Protein AF-Q2VKU1-F1 (afdb_monomer)

Solvent-accessible surface area (backbone atoms only — not comparable to full-atom values): 5567 Å² total; per-residue (Å²): 127,55,73,66,56,50,52,52,38,51,50,53,50,49,55,37,50,54,56,52,56,70,45,48,63,61,50,52,50,54,45,31,58,66,65,67,60,73,73,93,64,79,72,86,67,44,77,66,55,46,51,50,52,53,50,53,51,53,54,50,36,69,74,31,55,71,44,38,54,50,47,52,52,52,50,49,66,61,47,48,60,44,51,47,58,34,51,81,67,66,58,52,89,68,90,126

pLDDT: mean 85.52, std 9.32, range [43.25, 94.88]

Organism: Drosophila mojavensis (NCBI:txid7230)

Sequence (96 aa):
LTIDGILDCVQVASESGSSLAGLAIPELKNTAACMNFVPDEANNLDPKKLVEVIYKFVQRLFEKQKCLVASIGRIHVAVLPALQGLLDKNCLPGKR

Mean predicted aligned error: 6.8 Å

Nearest PDB structures (foldseek):
  4dci-assembly1_B  TM=3.030E-01  e=2.863E+00  Parasynechococcus marenigrum WH 8102
  8hvj-assembly1_B-2  TM=3.063E-01  e=9.043E+00  Escherichia coli K-12

Structure (mmCIF, N/CA/C/O backbone):
data_AF-Q2VKU1-F1
#
_entry.id   AF-Q2VKU1-F1
#
loop_
_atom_site.group_PDB
_atom_site.id
_atom_site.type_symbol
_atom_site.label_atom_id
_atom_site.label_alt_id
_atom_site.label_comp_id
_atom_site.label_asym_id
_atom_site.label_entity_id
_atom_site.label_seq_id
_atom_site.pdbx_PDB_ins_code
_atom_site.Cartn_x
_atom_site.Cartn_y
_atom_site.Cartn_z
_atom_site.occupancy
_atom_site.B_iso_or_equiv
_atom_site.auth_seq_id
_atom_site.auth_comp_id
_atom_site.auth_asym_id
_atom_site.auth_atom_id
_atom_site.pdbx_PDB_model_num
ATOM 1 N N . LEU A 1 1 ? 22.146 6.239 -20.219 1.00 62.78 1 LEU A N 1
ATOM 2 C CA . LEU A 1 1 ? 20.848 6.049 -20.895 1.00 62.78 1 LEU A CA 1
ATOM 3 C C . LEU A 1 1 ? 20.791 7.004 -22.075 1.00 62.78 1 LEU A C 1
ATOM 5 O O . LEU A 1 1 ? 21.119 8.172 -21.896 1.00 62.78 1 LEU A O 1
ATOM 9 N N . THR A 1 2 ? 20.470 6.500 -23.264 1.00 83.44 2 THR A N 1
ATOM 10 C CA . THR A 1 2 ? 20.097 7.328 -24.423 1.00 83.44 2 THR A CA 1
ATOM 11 C C . THR A 1 2 ? 18.694 7.905 -24.206 1.00 83.44 2 THR A C 1
ATOM 13 O O . THR A 1 2 ? 17.997 7.467 -23.290 1.00 83.44 2 THR A O 1
ATOM 16 N N . ILE A 1 3 ? 18.267 8.869 -25.030 1.00 84.06 3 ILE A N 1
ATOM 17 C CA . ILE A 1 3 ? 16.888 9.389 -24.983 1.00 84.06 3 ILE A CA 1
ATOM 18 C C . ILE A 1 3 ? 15.879 8.245 -25.163 1.00 84.06 3 ILE A C 1
ATOM 20 O O . ILE A 1 3 ? 14.952 8.138 -24.366 1.00 84.06 3 ILE A O 1
ATOM 24 N N . ASP A 1 4 ? 16.121 7.339 -26.111 1.00 85.25 4 ASP A N 1
ATOM 25 C CA . ASP A 1 4 ? 15.259 6.171 -26.338 1.00 85.25 4 ASP A CA 1
ATOM 26 C C . ASP A 1 4 ? 15.183 5.261 -25.105 1.00 85.25 4 ASP A C 1
ATOM 28 O O . ASP A 1 4 ? 14.100 4.868 -24.690 1.00 85.25 4 ASP A O 1
ATOM 32 N N . GLY A 1 5 ? 16.312 5.021 -24.427 1.00 83.94 5 GLY A N 1
ATOM 33 C CA . GLY A 1 5 ? 16.318 4.235 -23.191 1.00 83.94 5 GLY A CA 1
ATOM 34 C C . GLY A 1 5 ? 15.567 4.906 -22.034 1.00 83.94 5 GLY A C 1
ATOM 35 O O . GLY A 1 5 ? 14.991 4.220 -21.195 1.00 83.94 5 GLY A O 1
ATOM 36 N N . ILE A 1 6 ? 15.542 6.244 -21.974 1.00 85.56 6 ILE A N 1
ATOM 37 C CA . ILE A 1 6 ? 14.717 6.972 -20.996 1.00 85.56 6 ILE A CA 1
ATOM 38 C C . ILE A 1 6 ? 13.232 6.789 -21.325 1.00 85.56 6 ILE A C 1
ATOM 40 O O . ILE A 1 6 ? 12.444 6.521 -20.419 1.00 85.56 6 ILE A O 1
ATOM 44 N N . LEU A 1 7 ? 12.852 6.914 -22.598 1.00 88.75 7 LEU A N 1
ATOM 45 C CA . LEU A 1 7 ? 11.466 6.751 -23.042 1.00 88.75 7 LEU A CA 1
ATOM 46 C C . LEU A 1 7 ? 10.954 5.324 -22.804 1.00 88.75 7 LEU A C 1
ATOM 48 O O . LEU A 1 7 ? 9.851 5.165 -22.285 1.00 88.75 7 LEU A O 1
ATOM 52 N N . ASP A 1 8 ? 11.774 4.306 -23.066 1.00 89.00 8 ASP A N 1
ATOM 53 C CA . ASP A 1 8 ? 11.452 2.909 -22.757 1.00 89.00 8 ASP A CA 1
ATOM 54 C C . ASP A 1 8 ? 11.192 2.706 -21.258 1.00 89.00 8 ASP A C 1
ATOM 56 O O . ASP A 1 8 ? 10.234 2.040 -20.862 1.00 89.00 8 ASP A O 1
ATOM 60 N N . CYS A 1 9 ? 12.004 3.325 -20.399 1.00 89.31 9 CYS A N 1
ATOM 61 C CA . CYS A 1 9 ? 11.799 3.255 -18.956 1.00 89.31 9 CYS A CA 1
ATOM 62 C C . CYS A 1 9 ? 10.524 3.957 -18.493 1.00 89.31 9 CYS A C 1
ATOM 64 O O . CYS A 1 9 ? 9.835 3.451 -17.606 1.00 89.31 9 CYS A O 1
ATOM 66 N N . VAL A 1 10 ? 10.183 5.095 -19.099 1.00 90.56 10 VAL A N 1
ATOM 67 C CA . VAL A 1 10 ? 8.911 5.781 -18.840 1.00 90.56 10 VAL A CA 1
ATOM 68 C C . VAL A 1 10 ? 7.734 4.905 -19.266 1.00 90.56 10 VAL A C 1
ATOM 70 O O . VAL A 1 10 ? 6.771 4.786 -18.508 1.00 90.56 10 VAL A O 1
ATOM 73 N N . GLN A 1 11 ? 7.824 4.246 -20.422 1.00 90.31 11 GLN A N 1
ATOM 74 C CA . GLN A 1 11 ? 6.787 3.340 -20.912 1.00 90.31 11 GLN A CA 1
ATOM 75 C C . GLN A 1 11 ? 6.561 2.175 -19.937 1.00 90.31 11 GLN A C 1
ATOM 77 O O . GLN A 1 11 ? 5.439 1.958 -19.480 1.00 90.31 11 GLN A O 1
ATOM 82 N N . VAL A 1 12 ? 7.633 1.486 -19.532 1.00 89.56 12 VAL A N 1
ATOM 83 C CA . VAL A 1 12 ? 7.569 0.353 -18.591 1.00 89.56 12 VAL A CA 1
ATOM 84 C C . VAL A 1 12 ? 7.031 0.786 -17.224 1.00 89.56 12 VAL A C 1
ATOM 86 O O . VAL A 1 12 ? 6.212 0.084 -16.623 1.00 89.56 12 VAL A O 1
ATOM 89 N N . ALA A 1 13 ? 7.453 1.953 -16.729 1.00 88.19 13 ALA A N 1
ATOM 90 C CA . ALA A 1 13 ? 6.940 2.515 -15.483 1.00 88.19 13 ALA A CA 1
ATOM 91 C C . ALA A 1 13 ? 5.448 2.848 -15.584 1.00 88.19 13 ALA A C 1
ATOM 93 O O . ALA A 1 13 ? 4.697 2.561 -14.651 1.00 88.19 13 ALA A O 1
ATOM 94 N N . SER A 1 14 ? 5.006 3.413 -16.710 1.00 89.81 14 SER A N 1
ATOM 95 C CA . SER A 1 14 ? 3.599 3.742 -16.929 1.00 89.81 14 SER A CA 1
ATOM 96 C C . SER A 1 14 ? 2.732 2.490 -16.987 1.00 89.81 14 SER A C 1
ATOM 98 O O . SER A 1 14 ? 1.701 2.442 -16.324 1.00 89.81 14 SER A O 1
ATOM 100 N N . GLU A 1 15 ? 3.144 1.466 -17.734 1.00 89.56 15 GLU A N 1
ATOM 101 C CA . GLU A 1 15 ? 2.417 0.194 -17.828 1.00 89.56 15 GLU A CA 1
ATOM 102 C C . GLU A 1 15 ? 2.302 -0.483 -16.457 1.00 89.56 15 GLU A C 1
ATOM 104 O O . GLU A 1 15 ? 1.217 -0.901 -16.039 1.00 89.56 15 GLU A O 1
ATOM 109 N N . SER A 1 16 ? 3.410 -0.511 -15.715 1.00 86.00 16 SER A N 1
ATOM 110 C CA . SER A 1 16 ? 3.460 -1.047 -14.355 1.00 86.00 16 SER A CA 1
ATOM 111 C C . SER A 1 16 ? 2.554 -0.264 -13.401 1.00 86.00 16 SER A C 1
ATOM 113 O O . SER A 1 16 ? 1.787 -0.854 -12.639 1.00 86.00 16 SER A O 1
ATOM 115 N N . GLY A 1 17 ? 2.597 1.070 -13.467 1.00 85.25 17 GLY A N 1
ATOM 116 C CA . GLY A 1 17 ? 1.753 1.954 -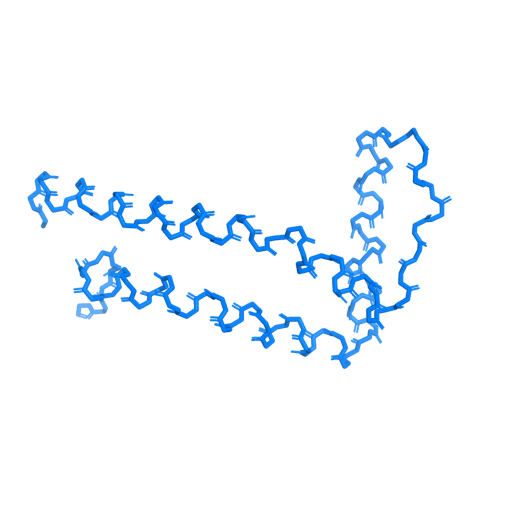12.667 1.00 85.25 17 GLY A CA 1
ATOM 117 C C . GLY A 1 17 ? 0.266 1.773 -12.968 1.00 85.25 17 GLY A C 1
ATOM 118 O O . GLY A 1 17 ? -0.535 1.671 -12.041 1.00 85.25 17 GLY A O 1
ATOM 119 N N . SER A 1 18 ? -0.110 1.662 -14.245 1.00 86.31 18 SER A N 1
ATOM 120 C CA . SER A 1 18 ? -1.493 1.409 -14.664 1.00 86.31 18 SER A CA 1
ATOM 121 C C . SER A 1 18 ? -2.004 0.047 -14.192 1.00 86.31 18 SER A C 1
ATOM 123 O O . SER A 1 18 ? -3.130 -0.044 -13.702 1.00 86.31 18 SER A O 1
ATOM 125 N N . SER A 1 19 ? -1.176 -0.997 -14.277 1.00 84.62 19 SER A N 1
ATOM 126 C CA . SER A 1 19 ? -1.514 -2.329 -13.762 1.00 84.62 19 SER A CA 1
ATOM 127 C C . SER A 1 19 ? -1.770 -2.299 -12.248 1.00 84.62 19 SER A C 1
ATOM 129 O O . SER A 1 19 ? -2.813 -2.757 -11.775 1.00 84.62 19 SER A O 1
ATOM 131 N N . LEU A 1 20 ? -0.876 -1.659 -11.484 1.00 85.50 20 LEU A N 1
ATOM 132 C CA . LEU A 1 20 ? -1.025 -1.489 -10.035 1.00 85.50 20 LEU A CA 1
ATOM 133 C C . LEU A 1 20 ? -2.247 -0.641 -9.660 1.00 85.50 20 LEU A C 1
ATOM 135 O O . LEU A 1 20 ? -2.952 -0.967 -8.703 1.00 85.50 20 LEU A O 1
ATOM 139 N N . ALA A 1 21 ? -2.538 0.417 -10.421 1.00 84.62 21 ALA A N 1
ATOM 140 C CA . ALA A 1 21 ? -3.718 1.250 -10.203 1.00 84.62 21 ALA A CA 1
ATOM 141 C C . ALA A 1 21 ? -5.018 0.433 -10.310 1.00 84.62 21 ALA A C 1
ATOM 143 O O . ALA A 1 21 ? -5.933 0.630 -9.508 1.00 84.62 21 ALA A O 1
ATOM 144 N N . GLY A 1 22 ? -5.073 -0.538 -11.230 1.00 85.88 22 GLY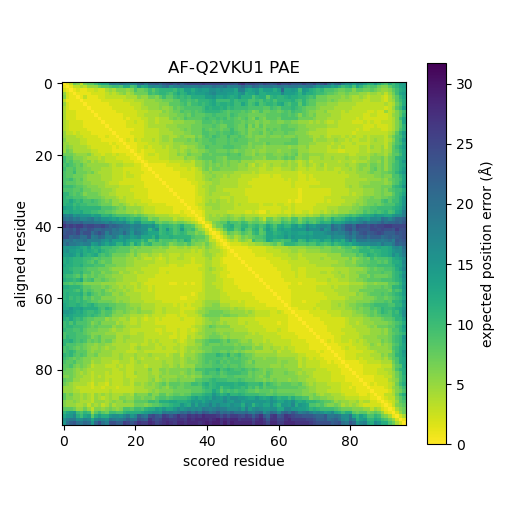 A N 1
ATOM 145 C CA . GLY A 1 22 ? -6.203 -1.463 -11.366 1.00 85.88 22 GLY A CA 1
ATOM 146 C C . GLY A 1 22 ? -6.446 -2.342 -10.131 1.00 85.88 22 GLY A C 1
ATOM 147 O O . GLY A 1 22 ? -7.578 -2.758 -9.881 1.00 85.88 22 GLY A O 1
ATOM 148 N N . LEU A 1 23 ? -5.414 -2.582 -9.319 1.00 86.75 23 LEU A N 1
ATOM 149 C CA . LEU A 1 23 ? -5.491 -3.408 -8.112 1.00 86.75 23 LEU A CA 1
ATOM 150 C C . LEU A 1 23 ? -5.854 -2.608 -6.853 1.00 86.75 23 LEU A C 1
ATOM 152 O O . LEU A 1 23 ? -6.308 -3.192 -5.870 1.00 86.75 23 LEU A O 1
ATOM 156 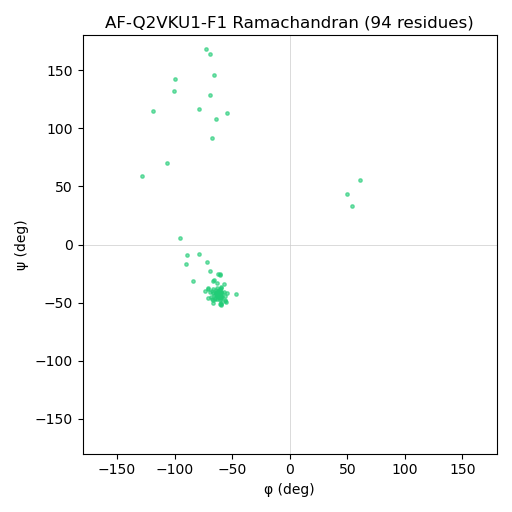N N . ALA A 1 24 ? -5.727 -1.279 -6.873 1.00 85.00 24 ALA A N 1
ATOM 157 C CA . ALA A 1 24 ? -5.897 -0.449 -5.681 1.00 85.00 24 ALA A CA 1
ATOM 158 C C . ALA A 1 24 ? -7.297 -0.569 -5.045 1.00 85.00 24 ALA A C 1
ATOM 160 O O . ALA A 1 24 ? -7.418 -0.767 -3.836 1.00 85.00 24 ALA A O 1
ATOM 161 N N . ILE A 1 25 ? -8.369 -0.488 -5.845 1.00 87.31 25 ILE A N 1
ATOM 162 C CA . ILE A 1 25 ? -9.749 -0.559 -5.328 1.00 87.31 25 ILE A CA 1
ATOM 163 C C . ILE A 1 25 ? -10.082 -1.949 -4.754 1.00 87.31 25 ILE A C 1
ATOM 165 O O . ILE A 1 25 ? -10.583 -2.007 -3.626 1.00 87.31 25 ILE A O 1
ATOM 169 N N . PRO A 1 26 ? -9.841 -3.068 -5.469 1.00 89.25 26 PRO A N 1
ATOM 170 C CA . PRO A 1 26 ? -10.021 -4.406 -4.906 1.00 89.25 26 PRO A CA 1
ATOM 171 C C . PRO A 1 26 ? -9.246 -4.614 -3.603 1.00 89.25 26 PRO A C 1
ATOM 173 O O . PRO A 1 26 ? -9.793 -5.152 -2.641 1.00 89.25 26 PRO A O 1
ATOM 176 N N . GLU A 1 27 ? -8.007 -4.126 -3.534 1.00 88.69 27 GLU A N 1
ATOM 177 C CA . GLU A 1 27 ? -7.176 -4.262 -2.341 1.00 88.69 27 GLU A CA 1
ATOM 178 C C . GLU A 1 27 ? -7.714 -3.479 -1.145 1.00 88.69 27 GLU A C 1
ATOM 180 O O . GLU A 1 27 ? -7.774 -4.012 -0.031 1.00 88.69 27 GLU A O 1
ATOM 185 N N . LEU A 1 28 ? -8.190 -2.252 -1.364 1.00 89.00 28 LEU A N 1
ATOM 186 C CA . LEU A 1 28 ? -8.862 -1.473 -0.324 1.00 89.00 28 LEU A CA 1
ATOM 187 C C . LEU A 1 28 ? -10.122 -2.183 0.183 1.00 89.00 28 LEU A C 1
ATOM 189 O O . LEU A 1 28 ? -10.327 -2.254 1.394 1.00 89.00 28 LEU A O 1
ATOM 193 N N . LYS A 1 29 ? -10.926 -2.775 -0.711 1.00 90.31 29 LYS A N 1
ATOM 194 C CA . LYS A 1 29 ? -12.118 -3.555 -0.334 1.00 90.31 29 LYS A CA 1
ATOM 195 C C . LYS A 1 29 ? -11.760 -4.795 0.485 1.00 90.31 29 LYS A C 1
ATOM 197 O O . LYS A 1 29 ? -12.359 -5.018 1.533 1.00 90.31 29 LYS A O 1
ATOM 202 N N . ASN A 1 30 ? -10.765 -5.568 0.051 1.00 91.69 30 ASN A N 1
ATOM 203 C CA . ASN A 1 30 ? -10.291 -6.755 0.770 1.00 91.69 30 ASN A CA 1
ATOM 204 C C . ASN A 1 30 ? -9.773 -6.398 2.168 1.00 91.69 30 ASN A C 1
ATOM 206 O O . ASN A 1 30 ? -10.054 -7.086 3.152 1.00 91.69 30 ASN A O 1
ATOM 210 N N . THR A 1 31 ? -9.038 -5.292 2.260 1.00 92.88 31 THR A N 1
ATOM 211 C CA . THR A 1 31 ? -8.488 -4.785 3.518 1.00 92.88 31 THR A CA 1
ATOM 212 C C . THR A 1 31 ? -9.607 -4.312 4.446 1.00 92.88 31 THR A C 1
ATOM 214 O O . THR A 1 31 ? -9.647 -4.728 5.605 1.00 92.88 31 THR A O 1
ATOM 217 N N . ALA A 1 32 ? -10.568 -3.536 3.931 1.00 92.81 32 ALA A N 1
ATOM 218 C CA . ALA A 1 32 ? -11.759 -3.108 4.667 1.00 92.81 32 ALA A CA 1
ATOM 219 C C . ALA A 1 32 ? -12.549 -4.306 5.216 1.00 92.81 32 ALA A C 1
ATOM 221 O O . ALA A 1 32 ? -12.860 -4.346 6.407 1.00 92.81 32 ALA A O 1
ATOM 222 N N . ALA A 1 33 ? -12.808 -5.306 4.368 1.00 93.56 33 ALA A N 1
ATOM 223 C CA . ALA A 1 33 ? -13.535 -6.516 4.736 1.00 93.56 33 ALA A CA 1
ATOM 224 C C . ALA A 1 33 ? -12.812 -7.307 5.834 1.00 93.56 33 ALA A C 1
ATOM 226 O O . ALA A 1 33 ? -13.431 -7.682 6.825 1.00 93.56 33 ALA A O 1
ATOM 227 N N . CYS A 1 34 ? -11.491 -7.492 5.726 1.00 94.75 34 CYS A N 1
ATOM 228 C CA . CYS A 1 34 ? -10.706 -8.175 6.759 1.00 94.75 34 CYS A CA 1
ATOM 229 C C . CYS A 1 34 ? -10.843 -7.501 8.133 1.00 94.75 34 CYS A C 1
ATOM 231 O O . CYS A 1 34 ? -10.960 -8.164 9.165 1.00 94.75 34 CYS A O 1
ATOM 233 N N . MET A 1 35 ? -10.833 -6.167 8.153 1.00 94.88 35 MET A N 1
ATOM 234 C CA . MET A 1 35 ? -10.940 -5.387 9.385 1.00 94.88 35 MET A CA 1
ATOM 235 C C . MET A 1 35 ? -12.371 -5.273 9.916 1.00 94.88 35 MET A C 1
ATOM 237 O O . MET A 1 35 ? -12.550 -4.755 11.023 1.00 94.88 35 MET A O 1
ATOM 241 N N . ASN A 1 36 ? -13.369 -5.730 9.147 1.00 91.88 36 ASN A N 1
ATOM 242 C CA . ASN A 1 36 ? -14.781 -5.384 9.315 1.00 91.88 36 ASN A CA 1
ATOM 243 C C . ASN A 1 36 ? -14.976 -3.864 9.438 1.00 91.88 36 ASN A C 1
ATOM 245 O O . ASN A 1 36 ? -15.679 -3.380 10.323 1.00 91.88 36 ASN A O 1
ATOM 249 N N . PHE A 1 37 ? -14.275 -3.104 8.596 1.00 90.88 37 PHE A N 1
ATOM 250 C CA . PHE A 1 37 ? -14.363 -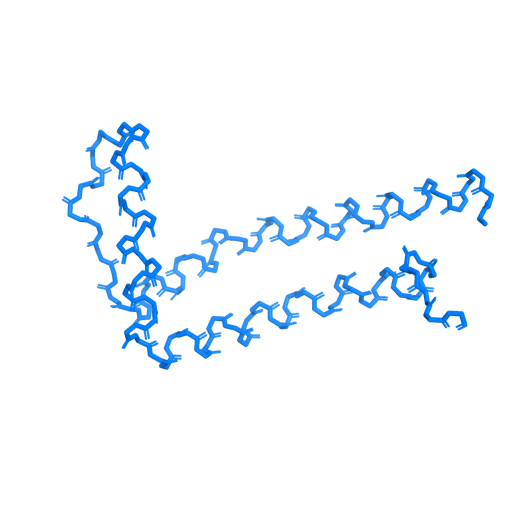1.653 8.592 1.00 90.88 37 PHE A CA 1
ATOM 251 C C . PHE A 1 37 ? -15.633 -1.214 7.864 1.00 90.88 37 PHE A C 1
ATOM 253 O O . PHE A 1 37 ? -15.778 -1.438 6.662 1.00 90.88 37 PHE A O 1
ATOM 260 N N . VAL A 1 38 ? -16.529 -0.562 8.599 1.00 86.12 38 VAL A N 1
ATOM 261 C CA . VAL A 1 38 ? -17.717 0.101 8.064 1.00 86.12 38 VAL A CA 1
ATOM 262 C C . VAL A 1 38 ? -17.583 1.580 8.419 1.00 86.12 38 VAL A C 1
ATOM 264 O O . VAL A 1 38 ? -17.538 1.897 9.605 1.00 86.12 38 VAL A O 1
ATOM 267 N N . PRO A 1 39 ? -17.444 2.485 7.438 1.00 78.25 39 PRO A N 1
ATOM 268 C CA . PRO A 1 39 ? -17.367 3.909 7.726 1.00 78.25 39 PRO A CA 1
ATOM 269 C C . PRO A 1 39 ? -18.728 4.418 8.214 1.00 78.25 39 PRO A C 1
ATOM 271 O O . PRO A 1 39 ? -19.739 4.215 7.544 1.00 78.25 39 PRO A O 1
ATOM 274 N N . ASP A 1 40 ? -18.735 5.117 9.350 1.00 73.31 40 ASP A N 1
ATOM 275 C CA . ASP A 1 40 ? -19.949 5.682 9.962 1.00 73.31 40 ASP A CA 1
ATOM 276 C C . ASP A 1 40 ? -20.662 6.698 9.041 1.00 73.31 40 ASP A C 1
ATOM 278 O O . ASP A 1 40 ? -21.874 6.885 9.120 1.00 73.31 40 ASP A O 1
ATOM 282 N N . GLU A 1 41 ? -19.913 7.344 8.138 1.00 66.31 41 GLU A N 1
ATOM 283 C CA . GLU A 1 41 ? -20.363 8.478 7.320 1.00 66.31 41 GLU A CA 1
ATOM 284 C C . GLU A 1 41 ? -20.083 8.267 5.821 1.00 66.31 41 GLU A C 1
ATOM 286 O O . GLU A 1 41 ? -19.369 9.034 5.179 1.00 66.31 41 GLU A O 1
ATOM 291 N N . ALA A 1 42 ? -20.639 7.203 5.234 1.00 65.81 42 ALA A N 1
ATOM 292 C CA . ALA A 1 42 ? -20.478 6.931 3.799 1.00 65.81 42 ALA A CA 1
ATOM 293 C C . ALA A 1 42 ? -21.267 7.893 2.879 1.00 65.81 42 ALA A C 1
ATOM 295 O O . ALA A 1 42 ? -20.998 7.955 1.680 1.00 65.81 42 ALA A O 1
ATOM 296 N N . ASN A 1 43 ? -22.234 8.642 3.421 1.00 60.69 43 ASN A N 1
ATOM 297 C CA . ASN A 1 43 ? -23.072 9.577 2.669 1.00 60.69 43 ASN A CA 1
ATOM 298 C C . ASN A 1 43 ? -22.571 11.019 2.862 1.00 60.69 43 ASN A C 1
ATOM 300 O O . ASN A 1 43 ? -22.370 11.451 3.993 1.00 60.69 43 ASN A O 1
ATOM 304 N N . ASN A 1 44 ? -22.428 11.779 1.768 1.00 69.56 44 ASN A N 1
ATOM 305 C CA . ASN A 1 44 ? -21.948 13.174 1.757 1.00 69.56 44 ASN A CA 1
ATOM 306 C C . ASN A 1 44 ? -20.517 13.357 2.307 1.00 69.56 44 ASN A C 1
ATOM 308 O O . ASN A 1 44 ? -20.279 14.156 3.214 1.00 69.56 44 ASN A O 1
ATOM 312 N N . LEU A 1 45 ? -19.562 12.623 1.727 1.00 76.56 45 LEU A N 1
ATOM 313 C CA . LEU A 1 45 ? -18.126 12.774 1.983 1.00 76.56 45 LEU A CA 1
ATOM 314 C C . LEU A 1 45 ? -17.616 14.118 1.446 1.00 76.56 45 LEU A C 1
ATOM 316 O O . LEU A 1 45 ? -17.204 14.228 0.291 1.00 76.56 45 LEU A O 1
ATOM 320 N N . ASP A 1 46 ? -17.629 15.146 2.290 1.00 86.56 46 ASP A N 1
ATOM 321 C CA . ASP A 1 46 ? -16.821 16.337 2.043 1.00 86.56 46 ASP A CA 1
ATOM 322 C C . ASP A 1 46 ? -15.315 16.014 2.204 1.00 86.56 46 ASP A C 1
ATOM 324 O O . ASP A 1 46 ? -14.954 14.980 2.782 1.00 86.56 46 ASP A O 1
ATOM 328 N N . PRO A 1 47 ? -14.401 16.868 1.703 1.00 89.50 47 PRO A N 1
ATOM 329 C CA . PRO A 1 47 ? -12.968 16.590 1.764 1.00 89.50 47 PRO A CA 1
ATOM 330 C C . PRO A 1 47 ? -12.427 16.347 3.179 1.00 89.50 47 PRO A C 1
ATOM 332 O O . PRO A 1 47 ? -11.523 15.530 3.342 1.00 89.50 47 PRO A O 1
ATOM 335 N N . LYS A 1 48 ? -12.964 17.018 4.208 1.00 88.00 48 LYS A N 1
ATOM 336 C CA . LYS A 1 48 ? -12.514 16.823 5.595 1.00 88.00 48 LYS A CA 1
ATOM 337 C C . LYS A 1 48 ? -12.963 15.461 6.109 1.00 88.00 48 LYS A C 1
ATOM 339 O O . LYS A 1 48 ? -12.143 14.709 6.627 1.00 88.00 48 LYS A O 1
ATOM 344 N N . LYS A 1 49 ? -14.228 15.106 5.882 1.00 87.44 49 LYS A N 1
ATOM 345 C CA . LYS A 1 49 ? -14.777 13.792 6.247 1.00 87.44 49 LYS A CA 1
ATOM 346 C C . LYS A 1 49 ? -14.064 12.649 5.542 1.00 87.44 49 LYS A C 1
ATOM 348 O O . LYS A 1 49 ? -13.799 11.619 6.153 1.00 87.44 49 LYS A O 1
ATOM 353 N N . LEU A 1 50 ? -13.696 12.830 4.274 1.00 89.19 50 LEU A N 1
ATOM 354 C CA . LEU A 1 50 ? -12.900 11.841 3.551 1.00 89.19 50 LEU A CA 1
ATOM 355 C C . LEU A 1 50 ? -11.542 11.610 4.226 1.00 89.19 50 LEU A C 1
ATOM 357 O O . LEU A 1 50 ? -11.146 10.461 4.419 1.00 89.19 50 LEU A O 1
ATOM 361 N N . VAL A 1 51 ? -10.851 12.682 4.621 1.00 90.12 51 VAL A N 1
ATOM 362 C CA . VAL A 1 51 ? -9.581 12.579 5.357 1.00 90.12 51 VAL A CA 1
ATOM 363 C C . VAL A 1 51 ? -9.778 11.855 6.691 1.00 90.12 51 VAL A C 1
ATOM 365 O O . VAL A 1 51 ? -8.981 10.981 7.026 1.00 90.12 51 VAL A O 1
ATOM 368 N N . GLU A 1 52 ? -10.854 12.144 7.421 1.00 90.12 52 GLU A N 1
ATOM 369 C CA . GLU A 1 52 ? -11.180 11.442 8.668 1.00 90.12 52 GLU A CA 1
ATOM 370 C C . GLU A 1 52 ? -11.461 9.949 8.453 1.00 90.12 52 GLU A C 1
ATOM 372 O O . GLU A 1 52 ? -10.980 9.115 9.223 1.00 90.12 52 GLU A O 1
ATOM 377 N N . VAL A 1 53 ? -12.186 9.583 7.391 1.00 91.25 53 VAL A N 1
ATOM 378 C CA . VAL A 1 53 ? -12.433 8.177 7.032 1.00 91.25 53 VAL A CA 1
ATOM 379 C C . VAL A 1 53 ? -11.124 7.460 6.715 1.00 91.25 53 VAL A C 1
ATOM 381 O O . VAL A 1 53 ? -10.908 6.354 7.212 1.00 91.25 53 VAL A O 1
ATOM 384 N N . ILE A 1 54 ? -10.231 8.088 5.946 1.00 91.19 54 ILE A N 1
ATOM 385 C CA . ILE A 1 54 ? -8.905 7.530 5.644 1.00 91.19 54 ILE A CA 1
ATOM 386 C C . ILE A 1 54 ? -8.097 7.357 6.935 1.00 91.19 54 ILE A C 1
ATOM 388 O O . ILE A 1 54 ? -7.510 6.298 7.152 1.00 91.19 54 ILE A O 1
ATOM 392 N N . TYR A 1 55 ? -8.099 8.356 7.818 1.00 91.75 55 TYR A N 1
ATOM 393 C CA . TYR A 1 55 ? -7.397 8.285 9.097 1.00 91.75 55 TYR A CA 1
ATOM 394 C C . TYR A 1 55 ? -7.903 7.119 9.960 1.00 91.75 55 TYR A C 1
ATOM 396 O O . TYR A 1 55 ? -7.110 6.273 10.378 1.00 91.75 55 TYR A O 1
ATOM 404 N N . LYS A 1 56 ? -9.226 7.010 10.155 1.00 92.19 56 LYS A N 1
ATOM 405 C CA . LYS A 1 56 ? -9.857 5.907 10.902 1.00 92.19 56 LYS A CA 1
ATOM 406 C C . LYS A 1 56 ? -9.555 4.546 10.272 1.00 92.19 56 LYS A C 1
ATOM 408 O O . LYS A 1 56 ? -9.288 3.583 10.990 1.00 92.19 56 LYS A O 1
ATOM 413 N N . PHE A 1 57 ? -9.577 4.459 8.942 1.00 92.25 57 PHE A N 1
ATOM 414 C CA . PHE A 1 57 ? -9.246 3.239 8.207 1.00 92.25 57 PHE A CA 1
ATOM 415 C C . PHE A 1 57 ? -7.813 2.782 8.497 1.00 92.25 57 PHE A C 1
ATOM 417 O O . PHE A 1 57 ? -7.591 1.628 8.863 1.00 92.25 57 PHE A O 1
ATOM 424 N N . VAL A 1 58 ? -6.844 3.695 8.378 1.00 92.75 58 VAL A N 1
ATOM 425 C CA . VAL A 1 58 ? -5.426 3.403 8.624 1.00 92.75 58 VAL A CA 1
ATOM 426 C C . VAL A 1 58 ? -5.197 3.039 10.088 1.00 92.75 58 VAL A C 1
ATOM 428 O O . VAL A 1 58 ? -4.558 2.026 10.367 1.00 92.75 58 VAL A O 1
ATOM 431 N N . GLN A 1 59 ? -5.762 3.799 11.029 1.00 93.94 59 GLN A N 1
ATOM 432 C CA . GLN A 1 59 ? -5.665 3.492 12.455 1.00 93.94 59 GLN A CA 1
ATOM 433 C C . GLN A 1 59 ? -6.184 2.076 12.755 1.00 93.94 59 GLN A C 1
ATOM 435 O O . GLN A 1 59 ? -5.489 1.273 13.382 1.00 93.94 59 GLN A O 1
ATOM 440 N N . ARG A 1 60 ? -7.365 1.725 12.230 1.00 92.88 60 ARG A N 1
ATOM 441 C CA . ARG A 1 60 ? -7.961 0.397 12.416 1.00 92.88 60 ARG A CA 1
ATOM 442 C C . ARG A 1 60 ? -7.123 -0.720 11.794 1.00 92.88 60 ARG A C 1
ATOM 444 O O . ARG A 1 60 ? -7.080 -1.823 12.339 1.00 92.88 60 ARG A O 1
ATOM 451 N N . LEU A 1 61 ? -6.439 -0.446 10.685 1.00 93.62 61 LEU A N 1
ATOM 452 C CA . LEU A 1 61 ? -5.534 -1.399 10.047 1.00 93.62 61 LEU A CA 1
ATOM 453 C C . LEU A 1 61 ? -4.362 -1.764 10.949 1.00 93.62 61 LEU A C 1
ATOM 455 O O . LEU A 1 61 ? -4.068 -2.950 11.106 1.00 93.62 61 LEU A O 1
ATOM 459 N N . PHE A 1 62 ? -3.748 -0.777 11.599 1.00 92.38 62 PHE A N 1
ATOM 460 C CA . PHE A 1 62 ? -2.662 -1.025 12.548 1.00 92.38 62 PHE A CA 1
ATOM 461 C C . PHE A 1 62 ? -3.127 -1.782 13.800 1.00 92.38 62 PHE A C 1
ATOM 463 O O . PHE A 1 62 ? -2.388 -2.619 14.315 1.00 92.38 62 PHE A O 1
ATOM 470 N N . GLU A 1 63 ? -4.372 -1.585 14.242 1.00 94.12 63 GLU A N 1
ATOM 471 C CA . GLU A 1 63 ? -4.975 -2.374 15.330 1.00 94.12 63 GLU A CA 1
ATOM 472 C C . GLU A 1 63 ? -5.261 -3.835 14.931 1.00 94.12 63 GLU A C 1
ATOM 474 O O . GLU A 1 63 ? -5.381 -4.720 15.783 1.00 94.12 63 GLU A O 1
ATOM 479 N N . LYS A 1 64 ? -5.392 -4.119 13.631 1.00 93.62 64 LYS A N 1
ATOM 480 C CA . LYS A 1 64 ? -5.698 -5.448 13.088 1.00 93.62 64 LYS A CA 1
ATOM 481 C C . LYS A 1 64 ? -4.463 -6.059 12.433 1.00 93.62 64 LYS A C 1
ATOM 483 O O . LYS A 1 64 ? -4.436 -6.277 11.224 1.00 93.62 64 LYS A O 1
ATOM 488 N N . GLN A 1 65 ? -3.478 -6.438 13.250 1.00 92.06 65 GLN A N 1
ATOM 489 C CA . GLN A 1 65 ? -2.185 -6.977 12.795 1.00 92.06 65 GLN A CA 1
ATOM 490 C C . GLN A 1 65 ? -2.304 -8.069 11.713 1.00 92.06 65 GLN A C 1
ATOM 492 O O . GLN A 1 65 ? -1.584 -8.028 10.721 1.00 92.06 65 GLN A O 1
ATOM 497 N N . LYS A 1 66 ? -3.247 -9.016 11.845 1.00 93.00 66 LYS A N 1
ATOM 498 C CA . LYS A 1 66 ? -3.480 -10.058 10.823 1.00 93.00 66 LYS A CA 1
ATOM 499 C C . LYS A 1 66 ? -3.873 -9.470 9.462 1.00 93.00 66 LYS A C 1
ATOM 501 O O . LYS A 1 66 ? -3.367 -9.909 8.434 1.00 93.00 66 LYS A O 1
ATOM 506 N N . CYS A 1 67 ? -4.749 -8.467 9.457 1.00 92.50 67 CYS A N 1
ATOM 507 C CA . CYS A 1 67 ? -5.182 -7.781 8.242 1.00 92.50 67 CYS A CA 1
ATOM 508 C C . CYS A 1 67 ? -4.080 -6.907 7.657 1.00 92.50 67 CYS A C 1
ATOM 510 O O . CYS A 1 67 ? -3.923 -6.878 6.439 1.00 92.50 67 CYS A O 1
ATOM 512 N N . LEU A 1 68 ? -3.283 -6.251 8.504 1.00 92.38 68 LEU A N 1
ATOM 513 C CA . LEU A 1 68 ? -2.105 -5.504 8.074 1.00 92.38 68 LEU A CA 1
ATOM 514 C C . LEU A 1 68 ? -1.101 -6.418 7.363 1.00 92.38 68 LEU A C 1
ATOM 516 O O . LEU A 1 68 ? -0.740 -6.146 6.222 1.00 92.38 68 LEU A O 1
ATOM 520 N N . VAL A 1 69 ? -0.718 -7.536 7.985 1.00 92.69 69 VAL A N 1
ATOM 521 C CA . VAL A 1 69 ? 0.220 -8.508 7.394 1.00 92.69 69 VAL A CA 1
ATOM 522 C C . VAL A 1 69 ? -0.328 -9.080 6.085 1.00 92.69 69 VAL A C 1
ATOM 524 O O . VAL A 1 69 ? 0.400 -9.148 5.098 1.00 92.69 69 VAL A O 1
ATOM 527 N N . ALA A 1 70 ? -1.617 -9.428 6.035 1.00 91.56 70 ALA A N 1
ATOM 528 C CA . ALA A 1 70 ? -2.243 -9.907 4.805 1.00 91.56 70 ALA A CA 1
ATOM 529 C C . ALA A 1 70 ? -2.225 -8.848 3.688 1.00 91.56 70 ALA A C 1
ATOM 531 O O . ALA A 1 70 ? -1.977 -9.179 2.531 1.00 91.56 70 ALA A O 1
ATOM 532 N N . SER A 1 71 ? -2.456 -7.577 4.026 1.00 88.69 71 SER A N 1
ATOM 533 C CA . SER A 1 71 ? -2.445 -6.469 3.061 1.00 88.69 71 SER A CA 1
ATOM 534 C C . SER A 1 71 ? -1.037 -6.184 2.546 1.00 88.69 71 SER A C 1
ATOM 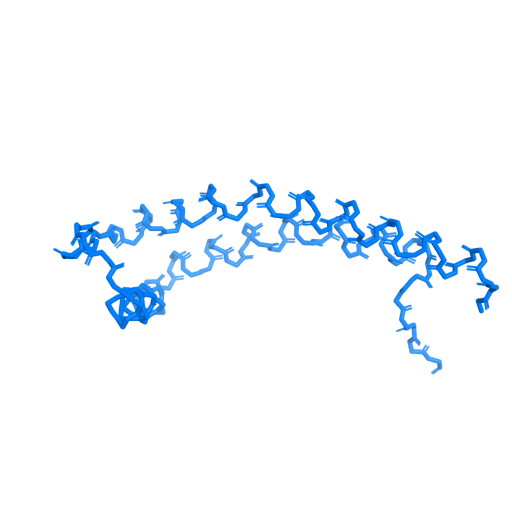536 O O . SER A 1 71 ? -0.852 -6.034 1.344 1.00 88.69 71 SER A O 1
ATOM 538 N N . ILE A 1 72 ? -0.028 -6.217 3.423 1.00 87.62 72 ILE A N 1
ATOM 539 C CA . ILE A 1 72 ? 1.386 -6.135 3.030 1.00 87.62 72 ILE A CA 1
ATOM 540 C C . ILE A 1 72 ? 1.744 -7.287 2.086 1.00 87.62 72 ILE A C 1
ATOM 542 O O . ILE A 1 72 ? 2.371 -7.051 1.059 1.00 87.62 72 ILE A O 1
ATOM 546 N N . GLY A 1 73 ? 1.314 -8.516 2.390 1.00 88.75 73 GLY A N 1
ATOM 547 C CA . GLY A 1 73 ? 1.552 -9.675 1.529 1.00 88.75 73 GLY A CA 1
ATOM 548 C C . GLY A 1 73 ? 0.977 -9.497 0.121 1.00 88.75 73 GLY A C 1
ATOM 549 O O . GLY A 1 73 ? 1.679 -9.742 -0.859 1.00 88.75 73 GLY A O 1
ATOM 550 N N . ARG A 1 74 ? -0.266 -9.010 0.004 1.00 86.12 74 ARG A N 1
ATOM 551 C CA . ARG A 1 74 ? -0.902 -8.744 -1.300 1.00 86.12 74 ARG A CA 1
ATOM 552 C C . ARG A 1 74 ? -0.209 -7.618 -2.067 1.00 86.12 74 ARG A C 1
ATOM 554 O O . ARG A 1 74 ? 0.076 -7.784 -3.249 1.00 86.12 74 ARG A O 1
ATOM 561 N N . ILE A 1 75 ? 0.143 -6.523 -1.387 1.00 86.12 75 ILE A N 1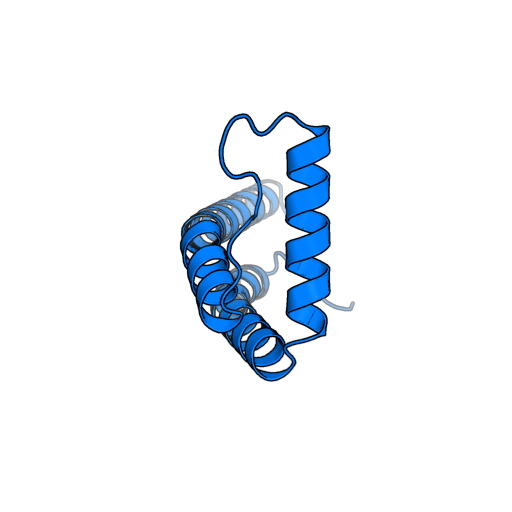
ATOM 562 C CA . ILE A 1 75 ? 0.918 -5.424 -1.984 1.00 86.12 75 ILE A CA 1
ATOM 563 C C . ILE A 1 75 ? 2.269 -5.939 -2.485 1.00 86.12 75 ILE A C 1
ATOM 565 O O . ILE A 1 75 ? 2.661 -5.630 -3.603 1.00 86.12 75 ILE A O 1
ATOM 569 N N . HIS A 1 76 ? 2.966 -6.755 -1.696 1.00 85.62 76 HIS A N 1
ATOM 570 C CA . HIS A 1 76 ? 4.266 -7.302 -2.072 1.00 85.62 76 HIS A CA 1
ATOM 571 C C . HIS A 1 76 ? 4.178 -8.157 -3.343 1.00 85.62 76 HIS A C 1
ATOM 573 O O . HIS A 1 76 ? 4.967 -7.963 -4.264 1.00 85.62 76 HIS A O 1
ATOM 579 N N . VAL A 1 77 ? 3.175 -9.037 -3.437 1.00 86.12 77 VAL A N 1
ATOM 580 C CA . VAL A 1 77 ? 2.929 -9.860 -4.634 1.00 86.12 77 VAL A CA 1
ATOM 581 C C . VAL A 1 77 ? 2.581 -9.005 -5.856 1.00 86.12 77 VAL A C 1
ATOM 583 O O . VAL A 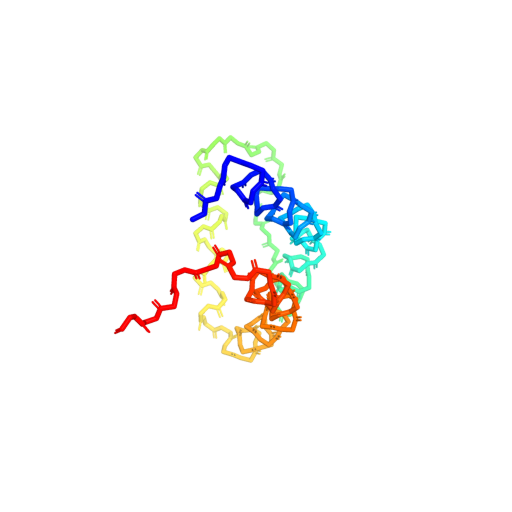1 77 ? 3.024 -9.323 -6.954 1.00 86.12 77 VAL A O 1
ATOM 586 N N . ALA A 1 78 ? 1.824 -7.921 -5.683 1.00 85.06 78 ALA A N 1
ATOM 587 C CA . ALA A 1 78 ? 1.455 -7.029 -6.781 1.00 85.06 78 ALA A CA 1
ATOM 588 C C . ALA A 1 78 ? 2.625 -6.148 -7.258 1.00 85.06 78 ALA A C 1
ATOM 590 O O . ALA A 1 78 ? 2.793 -5.931 -8.456 1.00 85.06 78 ALA A O 1
ATOM 591 N N . VAL A 1 79 ? 3.440 -5.642 -6.329 1.00 86.56 79 VAL A N 1
ATOM 592 C CA . VAL A 1 79 ? 4.508 -4.666 -6.603 1.00 86.56 79 VAL A CA 1
ATOM 593 C C . VAL A 1 79 ? 5.797 -5.330 -7.084 1.00 86.56 79 VAL A C 1
ATOM 595 O O . VAL A 1 79 ? 6.507 -4.740 -7.896 1.00 86.56 79 VAL A O 1
ATOM 598 N N . LEU A 1 80 ? 6.106 -6.551 -6.637 1.00 87.56 80 LEU A N 1
ATOM 599 C CA . LEU A 1 80 ? 7.328 -7.251 -7.048 1.00 87.56 80 LEU A CA 1
ATOM 600 C C . LEU A 1 80 ? 7.466 -7.392 -8.576 1.00 87.56 80 LEU A C 1
ATOM 602 O O . LEU A 1 80 ? 8.516 -7.012 -9.086 1.00 87.56 80 LEU A O 1
ATOM 606 N N . PRO A 1 81 ? 6.450 -7.854 -9.334 1.00 86.00 81 PRO A N 1
ATOM 607 C CA . PRO A 1 81 ? 6.536 -7.935 -10.793 1.00 86.00 81 PRO A CA 1
ATOM 608 C C . PRO A 1 81 ? 6.760 -6.575 -11.464 1.00 86.00 81 PRO A C 1
ATOM 610 O O . PRO A 1 81 ? 7.546 -6.477 -12.402 1.00 86.00 81 PRO A O 1
ATOM 613 N N . ALA A 1 82 ? 6.113 -5.520 -10.959 1.00 85.25 82 ALA A N 1
ATOM 614 C CA . ALA A 1 82 ? 6.289 -4.155 -11.456 1.00 85.25 82 ALA A CA 1
ATOM 615 C C . ALA A 1 82 ? 7.728 -3.649 -11.241 1.00 85.25 82 ALA A C 1
ATOM 617 O O . ALA A 1 82 ? 8.333 -3.069 -12.141 1.00 85.25 82 ALA A O 1
ATOM 618 N N . LEU A 1 83 ? 8.307 -3.911 -10.066 1.00 85.19 83 LEU A N 1
ATOM 619 C CA . LEU A 1 83 ? 9.706 -3.584 -9.780 1.00 85.19 83 LEU A CA 1
ATOM 620 C C . LEU A 1 83 ? 10.675 -4.432 -10.608 1.00 85.19 83 LEU A C 1
ATOM 622 O O . LEU A 1 83 ? 11.672 -3.904 -11.097 1.00 85.19 83 LEU A O 1
ATOM 626 N N . GLN A 1 84 ? 10.377 -5.718 -10.791 1.00 86.19 84 GLN A N 1
ATOM 627 C CA . GLN A 1 84 ? 11.197 -6.619 -11.593 1.00 86.19 84 GLN A CA 1
ATOM 628 C C . GLN A 1 84 ? 11.252 -6.161 -13.054 1.00 86.19 84 GLN A C 1
ATOM 630 O O . GLN A 1 84 ? 12.339 -6.067 -13.609 1.00 86.19 84 GLN A O 1
ATOM 635 N N . GLY A 1 85 ? 10.122 -5.758 -13.645 1.00 83.94 85 GLY A N 1
ATOM 636 C CA . GLY A 1 85 ? 10.091 -5.220 -15.010 1.00 83.94 85 GLY A CA 1
ATOM 637 C C . GLY A 1 85 ? 10.956 -3.965 -15.186 1.00 83.94 85 GLY A C 1
ATOM 638 O O . GLY A 1 85 ? 11.626 -3.807 -16.206 1.00 83.94 85 GLY A O 1
ATOM 639 N N . LEU A 1 86 ? 11.008 -3.099 -14.168 1.00 85.56 86 LEU A N 1
ATOM 640 C CA . LEU A 1 86 ? 11.896 -1.933 -14.160 1.00 85.56 86 LEU A CA 1
ATOM 641 C C . LEU A 1 86 ? 13.373 -2.323 -13.995 1.00 85.56 86 LEU A C 1
ATO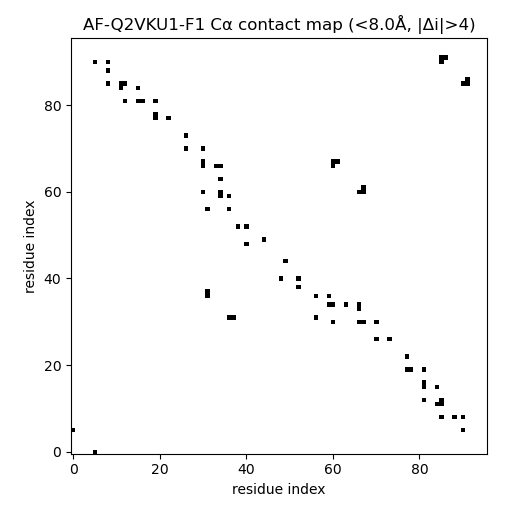M 643 O O . LEU A 1 86 ? 14.237 -1.716 -14.628 1.00 85.56 86 LEU A O 1
ATOM 647 N N . LEU A 1 87 ? 13.679 -3.325 -13.167 1.00 86.38 87 LEU A N 1
ATOM 648 C CA . LEU A 1 87 ? 15.040 -3.841 -12.984 1.00 86.38 87 LEU A CA 1
ATOM 649 C C . LEU A 1 87 ? 15.571 -4.515 -14.250 1.00 86.38 87 LEU A C 1
ATOM 651 O O . LEU A 1 87 ? 16.668 -4.184 -14.694 1.00 86.38 87 LEU A O 1
ATOM 655 N N . ASP A 1 88 ? 14.779 -5.392 -14.864 1.00 85.38 88 ASP A N 1
ATOM 656 C CA . ASP A 1 88 ? 15.138 -6.131 -16.080 1.00 85.38 88 ASP A CA 1
ATOM 657 C C . ASP A 1 88 ? 15.432 -5.180 -17.256 1.00 85.38 88 ASP A C 1
ATOM 659 O O . ASP A 1 88 ? 16.199 -5.500 -18.167 1.00 85.38 88 ASP A O 1
ATOM 663 N N . LYS A 1 89 ? 14.854 -3.973 -17.220 1.00 82.44 89 LYS A N 1
ATOM 664 C CA . LYS A 1 89 ? 15.060 -2.901 -18.201 1.00 82.44 89 LYS A CA 1
ATOM 665 C C . LYS A 1 89 ? 16.129 -1.880 -17.792 1.00 82.44 89 LYS A C 1
ATOM 667 O O . LYS A 1 89 ? 16.337 -0.907 -18.5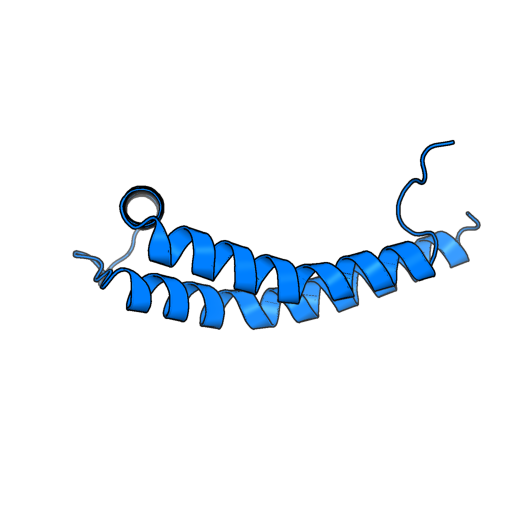10 1.00 82.44 89 LYS A O 1
ATOM 672 N N . ASN A 1 90 ? 16.842 -2.104 -16.683 1.00 83.81 90 ASN A N 1
ATOM 673 C CA . ASN A 1 90 ? 17.829 -1.178 -16.107 1.00 83.81 90 ASN A CA 1
ATOM 674 C C . ASN A 1 90 ? 17.269 0.237 -15.856 1.00 83.81 90 ASN A C 1
ATOM 676 O O . ASN A 1 90 ? 17.983 1.236 -15.963 1.00 83.81 90 ASN A O 1
ATOM 680 N N . CYS A 1 91 ? 15.981 0.322 -15.517 1.00 84.12 91 CYS A N 1
ATOM 681 C CA . CYS A 1 91 ? 15.260 1.573 -15.288 1.00 84.12 91 CYS A CA 1
ATOM 682 C C . CYS A 1 91 ? 15.328 2.066 -13.843 1.00 84.12 91 CYS A C 1
ATOM 684 O O . CYS A 1 91 ? 14.920 3.190 -13.556 1.00 84.12 91 CYS A O 1
ATOM 686 N N . LEU A 1 92 ? 15.851 1.246 -12.928 1.00 77.88 92 LEU A N 1
ATOM 687 C CA . LEU A 1 92 ? 16.161 1.659 -11.565 1.00 77.88 92 LEU A CA 1
ATOM 688 C C . LEU A 1 92 ? 17.658 1.954 -11.434 1.00 77.88 92 LEU A C 1
ATOM 690 O O . LEU A 1 92 ? 18.478 1.239 -12.015 1.00 77.88 92 LEU A O 1
ATOM 694 N N . PRO A 1 93 ? 18.045 2.975 -10.652 1.00 64.62 93 PRO A N 1
ATOM 695 C CA . PRO A 1 93 ? 19.446 3.217 -10.358 1.00 64.62 93 PRO A CA 1
ATOM 696 C C . PRO A 1 93 ? 20.012 2.027 -9.570 1.00 64.62 93 PRO A C 1
ATOM 698 O O . PRO A 1 93 ? 19.698 1.835 -8.396 1.00 64.62 93 PRO A O 1
ATOM 701 N N . GLY A 1 94 ? 20.849 1.216 -10.216 1.00 59.72 94 GLY A N 1
ATOM 702 C CA . GLY A 1 94 ? 21.667 0.223 -9.524 1.00 59.72 94 GLY A CA 1
ATOM 703 C C . GLY A 1 94 ? 22.685 0.920 -8.620 1.00 59.72 94 GLY A C 1
ATOM 704 O O . GLY A 1 94 ? 23.188 1.993 -8.969 1.00 59.72 94 GLY A O 1
ATOM 705 N N . LYS A 1 95 ? 23.003 0.322 -7.461 1.00 50.03 95 LYS A N 1
ATOM 706 C CA . LYS A 1 95 ? 24.194 0.725 -6.698 1.00 50.03 95 LYS A CA 1
ATOM 707 C C . LYS A 1 95 ? 25.391 0.625 -7.643 1.00 50.03 95 LYS A C 1
ATOM 709 O O . LYS A 1 95 ? 25.713 -0.465 -8.106 1.00 50.03 95 LYS A O 1
ATOM 714 N N . ARG A 1 96 ? 25.961 1.783 -7.959 1.00 43.25 96 ARG A N 1
ATOM 715 C CA . ARG A 1 96 ? 27.236 1.909 -8.654 1.00 43.25 96 ARG A CA 1
ATOM 716 C C . ARG A 1 96 ? 28.360 1.393 -7.766 1.00 43.25 96 ARG A C 1
ATOM 718 O O . ARG A 1 96 ? 28.250 1.600 -6.534 1.00 43.25 96 ARG A O 1
#

Radius of gyration: 17.74 Å; Cα contacts (8 Å, |Δi|>4): 42; chains: 1; bounding box: 50×27×42 Å

Foldseek 3Di:
DPPVLLVVLVVLLVVLVVQVVVCVVVLLVQLCVLLVNDQPPPDPDDVVNVVVSVVVSVVSSVVRVVSVVVSVVVCCVSVVVSVVSCVVSVVDDDDD

Secondary structure (DSSP, 8-state):
--HHHHHHHHHHHHHHHHHHHHHHHHHHHHHHHHHT---TT-SS--HHHHHHHHHHHHHHHHH-HHHHHHHHHHHHHHHHHHHHHHHHTT-S----

InterPro domains:
  IPR009392 Drosophila ACP53EA [PF06313] (6-92)